Protein AF-A0A0R3QUU1-F1 (afdb_monomer_lite)

Foldseek 3Di:
DDCPQPLVVCVVVVCCLQVPDDDDDDDDDDDDDDDDDDPVQHADPVVVVLLSLLSVLLSVLLVLCPPVVVVDDPDPVDSNVVSVVVNVVLSVVCSVGVCCVVVDVVNSVVSVVSNVVSVVSVVVSVVVVVVD

pLDDT: mean 75.68, std 21.85, range [29.75, 97.88]

Organism: NCBI:txid42155

Sequence (132 aa):
MAVSGFASSILNKIHEIVSGGAVSILHSYNGRSDTVAGPSNMMQIQDRRLVEKTFKLMDTVVKHCQQPRLNLKNSPPFILDILPDTYHQLSTIISKNPNVLKDNTYLVLFLENVQSKCKQVLILMFSLLYFL

Structure (mmCIF, N/CA/C/O backbone):
data_AF-A0A0R3QUU1-F1
#
_entry.id   AF-A0A0R3QUU1-F1
#
loop_
_atom_site.group_PDB
_atom_site.id
_atom_site.type_symbol
_atom_site.label_atom_id
_atom_site.label_alt_id
_atom_site.label_comp_id
_atom_site.label_asym_id
_atom_site.label_entity_id
_atom_site.label_seq_id
_atom_site.pdbx_PDB_ins_code
_atom_site.Cartn_x
_atom_site.Cartn_y
_atom_site.Cartn_z
_atom_site.occupancy
_atom_site.B_iso_or_equiv
_atom_site.auth_seq_id
_atom_site.auth_comp_id
_atom_site.auth_asym_id
_atom_site.auth_atom_id
_atom_site.pdbx_PDB_model_num
ATOM 1 N N . MET A 1 1 ? -9.861 -7.793 20.943 1.00 31.00 1 MET A N 1
ATOM 2 C CA . MET A 1 1 ? -9.2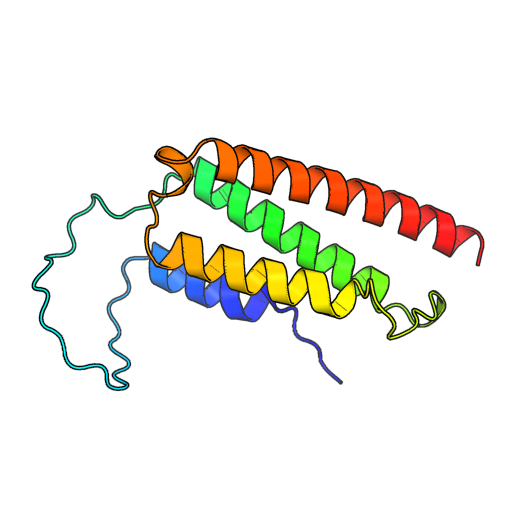41 -8.575 19.851 1.00 31.00 1 MET A CA 1
ATOM 3 C C . MET A 1 1 ? -8.079 -7.768 19.306 1.00 31.00 1 MET A C 1
ATOM 5 O O . MET A 1 1 ? -8.295 -6.664 18.825 1.00 31.00 1 MET A O 1
ATOM 9 N N . ALA A 1 2 ? -6.854 -8.251 19.504 1.00 33.03 2 ALA A N 1
ATOM 10 C CA . ALA A 1 2 ? -5.640 -7.557 19.094 1.00 33.03 2 ALA A CA 1
ATOM 11 C C . ALA A 1 2 ? -5.506 -7.611 17.567 1.00 33.03 2 ALA A C 1
ATOM 13 O O . ALA A 1 2 ? -5.064 -8.614 17.019 1.00 33.03 2 ALA A O 1
ATOM 14 N N . VAL A 1 3 ? -5.904 -6.545 16.874 1.00 43.31 3 VAL A N 1
ATOM 15 C CA . VAL A 1 3 ? -5.568 -6.369 15.458 1.00 43.31 3 VAL A CA 1
ATOM 16 C C . VAL A 1 3 ? -4.204 -5.695 15.386 1.00 43.31 3 VAL A C 1
ATOM 18 O O . VAL A 1 3 ? -4.067 -4.478 15.287 1.00 43.31 3 VAL A O 1
ATOM 21 N N . SER A 1 4 ? -3.156 -6.507 15.525 1.00 45.50 4 SER A N 1
ATOM 22 C CA . SER A 1 4 ? -1.810 -6.116 15.113 1.00 45.50 4 SER A CA 1
ATOM 23 C C . SER A 1 4 ? -1.900 -5.689 13.649 1.00 45.50 4 SER A C 1
ATOM 25 O O . SER A 1 4 ? -2.235 -6.519 12.805 1.00 45.50 4 SER A O 1
ATOM 27 N N . GLY A 1 5 ? -1.691 -4.398 13.375 1.00 55.38 5 GLY A N 1
ATOM 28 C CA . GLY A 1 5 ? -1.873 -3.810 12.048 1.00 55.38 5 GLY A CA 1
ATOM 29 C C . GLY A 1 5 ? -1.278 -4.690 10.953 1.00 55.38 5 GLY A C 1
ATOM 30 O O . GLY A 1 5 ? -0.171 -5.215 11.103 1.00 55.38 5 GLY A O 1
ATOM 31 N N . PHE A 1 6 ? -2.010 -4.872 9.854 1.00 58.97 6 PHE A N 1
ATOM 32 C CA . PHE A 1 6 ? -1.544 -5.668 8.712 1.00 58.97 6 PHE A CA 1
ATOM 33 C C . PHE A 1 6 ? -0.199 -5.144 8.178 1.00 58.97 6 PHE A C 1
ATOM 35 O O . PHE A 1 6 ? 0.613 -5.922 7.675 1.00 58.97 6 PHE A O 1
ATOM 42 N N . ALA A 1 7 ? 0.089 -3.853 8.392 1.00 52.22 7 ALA A N 1
ATOM 43 C CA . ALA A 1 7 ? 1.390 -3.249 8.136 1.00 52.22 7 ALA A CA 1
ATOM 44 C C . ALA A 1 7 ? 2.538 -3.938 8.895 1.00 52.22 7 ALA A C 1
ATOM 46 O O . ALA A 1 7 ? 3.588 -4.167 8.304 1.00 52.22 7 ALA A O 1
ATOM 47 N N . SER A 1 8 ? 2.367 -4.317 10.166 1.00 51.66 8 SER A N 1
ATOM 48 C CA . SER A 1 8 ? 3.446 -4.915 10.970 1.00 51.66 8 SER A CA 1
ATOM 49 C C . SER A 1 8 ? 3.796 -6.335 10.525 1.00 51.66 8 SER A C 1
ATOM 51 O O . SER A 1 8 ? 4.969 -6.695 10.486 1.00 51.66 8 SER A O 1
ATOM 53 N N . SER A 1 9 ? 2.799 -7.137 10.143 1.00 53.19 9 SER A N 1
ATOM 54 C CA . SER A 1 9 ? 3.036 -8.530 9.732 1.00 53.19 9 SER A CA 1
ATOM 55 C C . SER A 1 9 ? 3.690 -8.650 8.355 1.00 53.19 9 SER A C 1
ATOM 57 O O . SER A 1 9 ? 4.349 -9.649 8.078 1.00 53.19 9 SER A O 1
ATOM 59 N N . ILE A 1 10 ? 3.534 -7.648 7.484 1.00 53.25 10 ILE A N 1
ATOM 60 C CA . ILE A 1 10 ? 4.018 -7.726 6.099 1.00 53.25 10 ILE A CA 1
ATOM 61 C C . ILE A 1 10 ? 5.142 -6.726 5.799 1.00 53.25 10 ILE A C 1
ATOM 63 O O . ILE A 1 10 ? 5.945 -7.010 4.921 1.00 53.25 10 ILE A O 1
ATOM 67 N N . LEU A 1 11 ? 5.341 -5.651 6.576 1.00 55.19 11 LEU A N 1
ATOM 68 C CA . LEU A 1 11 ? 6.614 -4.910 6.536 1.00 55.19 11 LEU A CA 1
ATOM 69 C C . LEU A 1 11 ? 7.797 -5.822 6.877 1.00 55.19 11 LEU A C 1
ATOM 71 O O . LEU A 1 11 ? 8.845 -5.685 6.258 1.00 55.19 11 LEU A O 1
ATOM 75 N N . ASN A 1 12 ? 7.606 -6.797 7.770 1.00 55.75 12 ASN A N 1
ATOM 76 C CA . ASN A 1 12 ? 8.604 -7.834 8.029 1.00 55.75 12 ASN A CA 1
ATOM 77 C C . ASN A 1 12 ? 8.830 -8.734 6.800 1.00 55.75 12 ASN A C 1
ATOM 79 O O . ASN A 1 12 ? 9.976 -8.970 6.438 1.00 55.75 12 ASN A O 1
ATOM 83 N N . LYS A 1 13 ? 7.767 -9.147 6.087 1.00 56.81 13 LYS A N 1
ATOM 84 C CA . LYS A 1 13 ? 7.887 -9.919 4.830 1.00 56.81 13 LYS A CA 1
ATOM 85 C C . LYS A 1 13 ? 8.532 -9.124 3.693 1.00 56.81 13 LYS A C 1
ATOM 87 O O . LYS A 1 13 ? 9.329 -9.664 2.939 1.00 56.81 13 LYS A O 1
ATOM 92 N N . ILE A 1 14 ? 8.208 -7.839 3.560 1.00 54.19 14 ILE A N 1
ATOM 93 C CA . ILE A 1 14 ? 8.831 -6.946 2.577 1.00 54.19 14 ILE A CA 1
ATOM 94 C C . ILE A 1 14 ? 10.295 -6.720 2.955 1.00 54.19 14 ILE A C 1
ATOM 96 O O . ILE A 1 14 ? 11.142 -6.750 2.075 1.00 54.19 14 ILE A O 1
ATOM 100 N N . HIS A 1 15 ? 10.615 -6.558 4.241 1.00 52.59 15 HIS A N 1
ATOM 101 C CA . HIS A 1 15 ? 11.994 -6.488 4.722 1.00 52.59 15 HIS A CA 1
ATOM 102 C C . HIS A 1 15 ? 12.770 -7.776 4.408 1.00 52.59 15 HIS A C 1
ATOM 104 O O . HIS A 1 15 ? 13.895 -7.687 3.936 1.00 52.59 15 HIS A O 1
ATOM 110 N N . GLU A 1 16 ? 12.176 -8.960 4.578 1.00 52.78 16 GLU A N 1
ATOM 111 C CA . GLU A 1 16 ? 12.794 -10.240 4.191 1.00 52.78 16 GLU A CA 1
ATOM 112 C C . GLU A 1 16 ? 13.041 -10.349 2.680 1.00 52.78 16 GLU A C 1
ATOM 114 O O . GLU A 1 16 ? 14.150 -10.690 2.266 1.00 52.78 16 GLU A O 1
ATOM 119 N N . ILE A 1 17 ? 12.053 -9.986 1.854 1.00 52.00 17 ILE A N 1
ATOM 120 C CA . ILE A 1 17 ? 12.175 -9.981 0.385 1.00 52.00 17 ILE A CA 1
ATOM 121 C C . ILE A 1 17 ? 13.215 -8.940 -0.079 1.00 52.00 17 ILE A C 1
ATOM 123 O O . ILE A 1 17 ? 13.919 -9.156 -1.062 1.00 52.00 17 ILE A O 1
ATOM 127 N N . VAL A 1 18 ? 13.348 -7.823 0.642 1.00 48.28 18 VAL A N 1
ATOM 128 C CA . VAL A 1 18 ? 14.253 -6.709 0.316 1.00 48.28 18 VAL A CA 1
ATOM 129 C C . VAL A 1 18 ? 15.665 -6.885 0.889 1.00 48.28 18 VAL A C 1
ATOM 131 O O . VAL A 1 18 ? 16.592 -6.286 0.358 1.00 48.28 18 VAL A O 1
ATOM 134 N N . SER A 1 19 ? 15.883 -7.689 1.931 1.00 44.41 19 SER A N 1
ATOM 135 C CA . SER A 1 19 ? 17.207 -7.866 2.558 1.00 44.41 19 SER A CA 1
ATOM 136 C C . SER A 1 19 ? 18.051 -9.002 1.969 1.00 44.41 19 SER A C 1
ATOM 138 O O . SER A 1 19 ? 19.153 -9.237 2.457 1.00 44.41 19 SER A O 1
ATOM 140 N N . GLY A 1 20 ? 17.584 -9.698 0.926 1.00 41.91 20 GLY A N 1
ATOM 141 C CA . GLY A 1 20 ? 18.336 -10.812 0.332 1.00 41.91 20 GLY A CA 1
ATOM 142 C C . GLY A 1 20 ? 18.461 -12.025 1.264 1.00 41.91 20 GLY A C 1
ATOM 143 O O . GLY A 1 20 ? 19.440 -12.764 1.192 1.00 41.91 20 GLY A O 1
ATOM 144 N N . GLY A 1 21 ? 17.488 -12.225 2.158 1.00 35.00 21 GLY A N 1
ATOM 145 C CA . GLY A 1 21 ? 17.436 -13.388 3.038 1.00 35.00 21 GLY A CA 1
ATOM 146 C C . GLY A 1 21 ? 16.915 -14.614 2.293 1.00 35.00 21 GLY A C 1
ATOM 147 O O . GLY A 1 21 ? 15.725 -14.718 2.010 1.00 35.00 21 GLY A O 1
ATOM 148 N N . ALA A 1 22 ? 17.798 -15.558 1.984 1.00 46.88 22 ALA A N 1
ATOM 149 C CA . ALA A 1 22 ? 17.411 -16.889 1.541 1.00 46.88 22 ALA A CA 1
ATOM 150 C C . ALA A 1 22 ? 16.789 -17.668 2.712 1.00 46.88 22 ALA A C 1
ATOM 152 O O . ALA A 1 22 ? 17.519 -18.111 3.591 1.00 46.88 22 ALA A O 1
ATOM 153 N N . VAL A 1 23 ? 15.468 -17.884 2.713 1.00 35.88 23 VAL A N 1
ATOM 154 C CA . VAL A 1 23 ? 14.852 -19.032 3.401 1.00 35.88 23 VAL A CA 1
ATOM 155 C C . VAL A 1 23 ? 13.708 -19.571 2.548 1.00 35.88 23 VAL A C 1
ATOM 157 O O . VAL A 1 23 ? 12.653 -18.966 2.378 1.00 35.88 23 VAL A O 1
ATOM 160 N N . SER A 1 24 ? 13.950 -20.755 2.008 1.00 40.53 24 SER A N 1
ATOM 161 C CA . SER A 1 24 ? 12.977 -21.673 1.440 1.00 40.53 24 SER A CA 1
ATOM 162 C C . SER A 1 24 ? 11.861 -21.999 2.439 1.00 40.53 24 SER A C 1
ATOM 164 O O . SER A 1 24 ? 12.113 -22.668 3.438 1.00 40.53 24 SER A O 1
ATOM 166 N N . ILE A 1 25 ? 10.617 -21.631 2.122 1.00 38.12 25 ILE A N 1
ATOM 167 C CA . ILE A 1 25 ? 9.445 -22.404 2.549 1.00 38.12 25 ILE A CA 1
ATOM 168 C C . ILE A 1 25 ? 8.748 -22.910 1.291 1.00 38.12 25 ILE A C 1
ATOM 170 O O . ILE A 1 25 ? 8.024 -22.201 0.596 1.00 38.12 25 ILE A O 1
ATOM 174 N N . LEU A 1 26 ? 9.053 -24.171 0.997 1.00 38.94 26 LEU A N 1
ATOM 175 C CA . LEU A 1 26 ? 8.361 -25.024 0.049 1.00 38.94 26 LEU A CA 1
ATOM 176 C C . LEU A 1 26 ? 6.884 -25.143 0.447 1.00 38.94 26 LEU A C 1
ATOM 178 O O . LEU A 1 26 ? 6.572 -25.701 1.495 1.00 38.94 26 LEU A O 1
ATOM 182 N N . HIS A 1 27 ? 5.978 -24.727 -0.436 1.00 34.00 27 HIS A N 1
ATOM 183 C CA . HIS A 1 27 ? 4.741 -25.473 -0.645 1.00 34.00 27 HIS A CA 1
ATOM 184 C C . HIS A 1 27 ? 4.381 -25.454 -2.137 1.00 34.00 27 HIS A C 1
ATOM 186 O O . HIS A 1 27 ? 3.912 -24.454 -2.670 1.00 34.00 27 HIS A O 1
ATOM 192 N N . SER A 1 28 ? 4.711 -26.574 -2.788 1.00 37.28 28 SER A N 1
ATOM 193 C CA . SER A 1 28 ? 4.203 -27.114 -4.056 1.00 37.28 28 SER A CA 1
ATOM 194 C C . SER A 1 28 ? 3.633 -26.138 -5.093 1.00 37.28 28 SER A C 1
ATOM 196 O O . SER A 1 28 ? 2.446 -25.839 -5.078 1.00 37.28 28 SER A O 1
ATOM 198 N N . TYR A 1 29 ? 4.440 -25.799 -6.102 1.00 29.75 29 TYR A N 1
ATOM 199 C CA . TYR A 1 29 ? 3.997 -25.838 -7.498 1.00 29.75 29 TYR A CA 1
ATOM 200 C C . TYR A 1 29 ? 5.197 -26.205 -8.381 1.00 29.75 29 TYR A C 1
ATOM 202 O O . TYR A 1 29 ? 6.243 -25.562 -8.361 1.00 29.75 29 TYR A O 1
ATOM 210 N N . ASN A 1 30 ? 5.046 -27.318 -9.090 1.00 39.16 30 ASN A N 1
ATOM 211 C CA . ASN A 1 30 ? 6.019 -27.926 -9.983 1.00 39.16 30 ASN A CA 1
ATOM 212 C C . ASN A 1 30 ? 6.294 -27.007 -11.189 1.00 39.16 30 ASN A C 1
ATOM 214 O O . ASN A 1 30 ? 5.381 -26.744 -11.968 1.00 39.16 30 ASN A O 1
ATOM 218 N N . GLY A 1 31 ? 7.533 -26.536 -11.359 1.00 30.69 31 GLY A N 1
ATOM 219 C CA . GLY A 1 31 ? 7.929 -25.745 -12.528 1.00 30.69 31 GLY A CA 1
ATOM 220 C C . GLY A 1 31 ? 9.289 -25.069 -12.366 1.00 30.69 31 GLY A C 1
ATOM 221 O O . GLY A 1 31 ? 9.389 -24.010 -11.761 1.00 30.69 31 GLY A O 1
ATOM 222 N N . ARG A 1 32 ? 10.329 -25.705 -12.912 1.00 37.28 32 ARG A N 1
ATOM 223 C CA . ARG A 1 32 ? 11.701 -25.196 -13.090 1.00 37.28 32 ARG A CA 1
ATOM 224 C C . ARG A 1 32 ? 11.762 -23.713 -13.490 1.00 37.28 32 ARG A C 1
ATOM 226 O O . ARG A 1 32 ? 11.203 -23.340 -14.516 1.00 37.28 32 ARG A O 1
ATOM 233 N N . SER A 1 33 ? 12.566 -22.933 -12.769 1.00 33.97 33 SER A N 1
ATOM 234 C CA . SER A 1 33 ? 13.279 -21.781 -13.330 1.00 33.97 33 SER A CA 1
ATOM 235 C C . SER A 1 33 ? 14.558 -21.543 -12.530 1.00 33.97 33 SER A C 1
ATOM 237 O O . SER A 1 33 ? 14.519 -21.079 -11.393 1.00 33.97 33 SER A O 1
ATOM 239 N N . ASP A 1 34 ? 15.692 -21.881 -13.137 1.00 38.06 34 ASP A N 1
ATOM 240 C CA . ASP A 1 34 ? 17.017 -21.474 -12.689 1.00 38.06 34 ASP A CA 1
ATOM 241 C C . ASP A 1 34 ? 17.162 -19.960 -12.905 1.00 38.06 34 ASP A C 1
ATOM 243 O O . ASP A 1 34 ? 17.372 -19.504 -14.027 1.00 38.06 34 ASP A O 1
ATOM 247 N N . THR A 1 35 ? 17.046 -19.150 -11.851 1.00 41.97 35 THR A N 1
ATOM 248 C CA . THR A 1 35 ? 17.456 -17.738 -11.908 1.00 41.97 35 THR A CA 1
ATOM 249 C C . THR A 1 35 ? 18.329 -17.401 -10.713 1.00 41.97 35 THR A C 1
ATOM 251 O O . THR A 1 35 ? 17.856 -17.222 -9.592 1.00 41.97 35 THR A O 1
ATOM 254 N N . VAL A 1 36 ? 19.627 -17.329 -10.994 1.00 44.72 36 VAL A N 1
ATOM 255 C CA . VAL A 1 36 ? 20.692 -16.842 -10.120 1.00 44.72 36 VAL A CA 1
ATOM 256 C C . VAL A 1 36 ? 20.349 -15.421 -9.657 1.00 44.72 36 VAL A C 1
ATOM 258 O O . VAL A 1 36 ? 20.219 -14.508 -10.471 1.00 44.72 36 VAL A O 1
ATOM 261 N N . ALA A 1 37 ? 20.178 -15.234 -8.348 1.00 44.00 37 ALA A N 1
ATOM 262 C CA . ALA A 1 37 ? 19.907 -13.935 -7.742 1.00 44.00 37 ALA A CA 1
ATOM 263 C C . ALA A 1 37 ? 21.170 -13.056 -7.779 1.00 44.00 37 ALA A C 1
ATOM 265 O O . ALA A 1 37 ? 22.045 -13.160 -6.923 1.00 44.00 37 ALA A O 1
ATOM 266 N N . GLY A 1 38 ? 21.275 -12.208 -8.803 1.00 40.56 38 GLY A N 1
ATOM 267 C CA . GLY A 1 38 ? 22.239 -11.109 -8.857 1.00 40.56 38 GLY A CA 1
ATOM 268 C C . GLY A 1 38 ? 21.718 -9.828 -8.172 1.00 40.56 38 GLY A C 1
ATOM 269 O O . GLY A 1 38 ? 20.524 -9.729 -7.876 1.00 40.56 38 GLY A O 1
ATOM 270 N N . PRO A 1 39 ? 22.572 -8.801 -7.978 1.00 50.50 39 PRO A N 1
ATOM 271 C CA . PRO A 1 39 ? 22.228 -7.520 -7.328 1.00 50.50 39 PRO A CA 1
ATOM 272 C C . PRO A 1 39 ? 21.142 -6.688 -8.041 1.00 50.50 39 PRO A C 1
ATOM 274 O O . PRO A 1 39 ? 20.717 -5.650 -7.542 1.00 50.50 39 PRO A O 1
ATOM 277 N N . SER A 1 40 ? 20.691 -7.124 -9.217 1.00 52.09 40 SER A N 1
ATOM 278 C CA . SER A 1 40 ? 19.736 -6.448 -10.106 1.00 52.09 40 SER A CA 1
ATOM 279 C C . SER A 1 40 ? 18.274 -6.500 -9.631 1.00 52.09 40 SER A C 1
ATOM 281 O O . SER A 1 40 ? 17.420 -5.824 -10.202 1.00 52.09 40 SER A O 1
ATOM 283 N N . ASN A 1 41 ? 17.978 -7.291 -8.594 1.00 58.31 41 ASN A N 1
ATOM 284 C CA . ASN A 1 41 ? 16.626 -7.486 -8.055 1.00 58.31 41 ASN A CA 1
ATOM 285 C C . ASN A 1 41 ? 16.298 -6.565 -6.866 1.00 58.31 41 ASN A C 1
ATOM 287 O O . ASN A 1 41 ? 15.272 -6.743 -6.211 1.00 58.31 41 ASN A O 1
ATOM 291 N N . MET A 1 42 ? 17.158 -5.591 -6.557 1.00 67.94 42 MET A N 1
ATOM 292 C CA . MET A 1 42 ? 16.920 -4.667 -5.450 1.00 67.94 42 MET A CA 1
ATOM 293 C C . MET A 1 42 ? 16.062 -3.479 -5.896 1.00 67.94 42 MET A C 1
ATOM 295 O O . MET A 1 42 ? 16.486 -2.657 -6.704 1.00 67.94 42 MET A O 1
ATOM 299 N N . MET A 1 43 ? 14.865 -3.379 -5.316 1.00 80.31 43 MET A N 1
ATOM 300 C CA . MET A 1 43 ? 13.960 -2.237 -5.464 1.00 80.31 43 MET A CA 1
ATOM 301 C C . MET A 1 43 ? 14.670 -0.920 -5.113 1.00 80.31 43 MET A C 1
ATOM 303 O O . MET A 1 43 ? 15.379 -0.835 -4.104 1.00 80.31 43 MET A O 1
ATOM 307 N N . GLN A 1 44 ? 14.451 0.133 -5.908 1.00 86.25 44 GLN A N 1
ATOM 308 C CA . GLN A 1 44 ? 15.058 1.438 -5.654 1.00 86.25 44 GLN A CA 1
ATOM 309 C C . GLN A 1 44 ? 14.619 1.992 -4.287 1.00 86.25 44 GLN A C 1
ATOM 311 O O . GLN A 1 44 ? 13.463 1.869 -3.879 1.00 86.25 44 GLN A O 1
ATOM 316 N N . ILE A 1 45 ? 15.536 2.660 -3.575 1.00 87.69 45 ILE A N 1
ATOM 317 C CA . ILE A 1 45 ? 15.270 3.182 -2.223 1.00 87.69 45 ILE A CA 1
ATOM 318 C C . ILE A 1 45 ? 14.067 4.145 -2.183 1.00 87.69 45 ILE A C 1
ATOM 320 O O . ILE A 1 45 ? 13.364 4.222 -1.176 1.00 87.69 45 ILE A O 1
ATOM 324 N N . GLN A 1 46 ? 13.840 4.896 -3.266 1.00 89.62 46 GLN A N 1
ATOM 325 C CA . GLN A 1 46 ? 12.741 5.856 -3.382 1.00 89.62 46 GLN A CA 1
ATOM 326 C C . GLN A 1 46 ? 11.401 5.131 -3.513 1.00 89.62 46 GLN A C 1
ATOM 328 O O . GLN A 1 46 ? 10.487 5.401 -2.734 1.00 89.62 46 GLN A O 1
ATOM 333 N N . ASP A 1 47 ? 11.331 4.142 -4.402 1.00 90.62 47 ASP A N 1
ATOM 334 C CA . ASP A 1 47 ? 10.158 3.291 -4.596 1.00 90.62 47 ASP A CA 1
ATOM 335 C C . ASP A 1 47 ? 9.801 2.544 -3.311 1.00 90.62 47 ASP A C 1
ATOM 337 O O . ASP A 1 47 ? 8.639 2.492 -2.903 1.00 90.62 47 ASP A O 1
ATOM 341 N N . ARG A 1 48 ? 10.811 2.031 -2.601 1.00 88.56 48 ARG A N 1
ATOM 342 C CA . ARG A 1 48 ? 10.621 1.393 -1.295 1.00 88.56 48 ARG A CA 1
ATOM 343 C C . ARG A 1 48 ? 9.949 2.343 -0.307 1.00 88.56 48 ARG A C 1
ATOM 345 O O . ARG A 1 48 ? 8.954 1.985 0.323 1.00 88.56 48 ARG A O 1
ATOM 352 N N . ARG A 1 49 ? 10.461 3.571 -0.187 1.00 91.06 49 ARG A N 1
ATOM 353 C CA . ARG A 1 49 ? 9.881 4.598 0.694 1.00 91.06 49 ARG A CA 1
ATOM 354 C C . ARG A 1 49 ? 8.455 4.961 0.279 1.00 91.06 49 ARG A C 1
ATOM 356 O O . ARG A 1 49 ? 7.619 5.178 1.156 1.00 91.06 49 ARG A O 1
ATOM 363 N N . LEU A 1 50 ? 8.167 5.015 -1.022 1.00 93.19 50 LEU A N 1
ATOM 364 C CA . LEU A 1 50 ? 6.825 5.270 -1.549 1.00 93.19 50 LEU A CA 1
ATOM 365 C C . LEU A 1 50 ? 5.846 4.175 -1.107 1.00 93.19 50 LEU A C 1
ATOM 367 O O . LEU A 1 50 ? 4.786 4.483 -0.557 1.00 93.19 50 LEU A O 1
ATOM 371 N N . VAL A 1 51 ? 6.210 2.906 -1.286 1.00 92.81 51 VAL A N 1
ATOM 372 C CA . VAL A 1 51 ? 5.382 1.753 -0.903 1.00 92.81 51 VAL A CA 1
ATOM 373 C C . VAL A 1 51 ? 5.160 1.709 0.606 1.00 92.81 51 VAL A C 1
ATOM 375 O O . VAL A 1 51 ? 4.013 1.678 1.055 1.00 92.81 51 VAL A O 1
ATOM 378 N N . GLU A 1 52 ? 6.228 1.800 1.404 1.00 91.44 52 GLU A N 1
ATOM 379 C CA . GLU A 1 52 ? 6.137 1.790 2.870 1.00 91.44 52 GLU A CA 1
ATOM 380 C C . GLU A 1 52 ? 5.237 2.916 3.394 1.00 91.44 52 GLU A C 1
ATOM 382 O O . GLU A 1 52 ? 4.404 2.700 4.278 1.00 91.44 52 GLU A O 1
ATOM 387 N N . LYS A 1 53 ? 5.373 4.125 2.839 1.00 94.31 53 LYS A N 1
ATOM 388 C CA . LYS A 1 53 ? 4.544 5.277 3.208 1.00 94.31 53 LYS A CA 1
ATOM 389 C C . LYS A 1 53 ? 3.077 5.064 2.843 1.00 94.31 53 LYS A C 1
ATOM 391 O O . LYS A 1 53 ? 2.205 5.389 3.648 1.00 94.31 53 LYS A O 1
ATOM 396 N N . THR A 1 54 ? 2.807 4.509 1.662 1.00 95.50 54 THR A N 1
ATOM 397 C CA . THR A 1 54 ? 1.443 4.201 1.206 1.00 95.50 54 THR A CA 1
ATOM 398 C C . THR A 1 54 ? 0.772 3.212 2.151 1.00 95.50 54 THR A C 1
ATOM 400 O O . THR A 1 54 ? -0.312 3.476 2.665 1.00 95.50 54 THR A O 1
ATOM 403 N N . PHE A 1 55 ? 1.458 2.119 2.470 1.00 94.56 55 PHE A N 1
ATOM 404 C CA . PHE A 1 55 ? 0.939 1.067 3.338 1.00 94.56 55 PHE A CA 1
ATOM 405 C C . PHE A 1 55 ? 0.720 1.527 4.782 1.00 94.56 55 PHE A C 1
ATOM 407 O O . PHE A 1 55 ? -0.308 1.203 5.377 1.00 94.56 55 PHE A O 1
ATOM 414 N N . LYS A 1 56 ? 1.619 2.353 5.331 1.00 93.38 56 LYS A N 1
ATOM 415 C CA . LYS A 1 56 ? 1.424 2.975 6.653 1.00 93.38 56 LYS A CA 1
ATOM 416 C C . LYS A 1 56 ? 0.191 3.880 6.694 1.00 93.38 56 LYS A C 1
ATOM 418 O O . LYS A 1 56 ? -0.531 3.881 7.691 1.00 93.38 56 LYS A O 1
ATOM 423 N N . LEU A 1 57 ? -0.072 4.641 5.629 1.00 94.38 57 LEU A N 1
ATOM 424 C CA . LEU A 1 57 ? -1.270 5.480 5.545 1.00 94.38 57 LEU A CA 1
ATOM 425 C C . LEU A 1 57 ? -2.550 4.639 5.489 1.00 94.38 57 LEU A C 1
ATOM 427 O O . LEU A 1 57 ? -3.489 4.950 6.216 1.00 94.38 57 LEU A O 1
ATOM 431 N N . MET A 1 58 ? -2.570 3.559 4.705 1.00 94.88 58 MET A N 1
ATOM 432 C CA . MET A 1 58 ? -3.715 2.639 4.651 1.00 94.88 58 MET A CA 1
ATOM 433 C C . MET A 1 58 ? -4.013 2.024 6.027 1.00 94.88 58 MET A C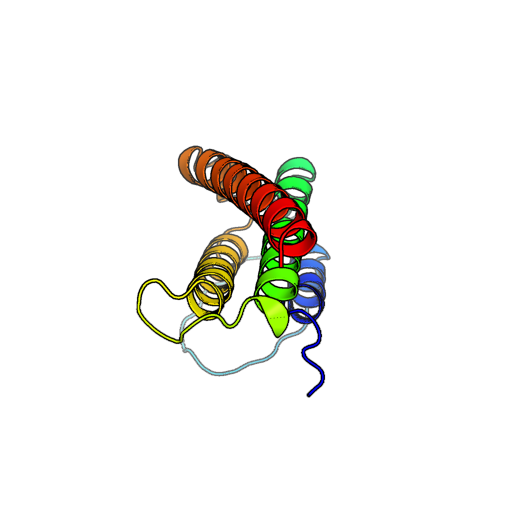 1
ATOM 435 O O . MET A 1 58 ? -5.161 2.034 6.463 1.00 94.88 58 MET A O 1
ATOM 439 N N . ASP A 1 59 ? -2.988 1.552 6.746 1.00 92.38 59 ASP A N 1
ATOM 440 C CA . ASP A 1 59 ? -3.130 0.999 8.106 1.00 92.38 59 ASP A CA 1
ATOM 441 C C . ASP A 1 59 ? -3.663 2.039 9.096 1.00 92.38 59 ASP A C 1
ATOM 443 O O . ASP A 1 59 ? -4.548 1.756 9.904 1.00 92.38 59 ASP A O 1
ATOM 447 N N . THR A 1 60 ? -3.187 3.278 8.979 1.00 92.62 60 THR A N 1
ATOM 448 C CA . THR A 1 60 ? -3.677 4.388 9.801 1.00 92.62 60 THR A CA 1
ATOM 449 C C . THR A 1 60 ? -5.153 4.674 9.524 1.00 92.62 60 THR A C 1
ATOM 451 O O . THR A 1 60 ? -5.913 4.862 10.473 1.00 92.62 60 THR A O 1
ATOM 454 N N . VAL A 1 61 ? -5.580 4.676 8.257 1.00 93.62 61 VAL A N 1
ATOM 455 C CA . VAL A 1 61 ? -6.992 4.867 7.889 1.00 93.62 61 VAL A CA 1
ATOM 456 C C . VAL A 1 61 ? -7.859 3.751 8.458 1.00 93.62 61 VAL A C 1
ATOM 458 O O . VAL A 1 61 ? -8.848 4.052 9.116 1.00 93.62 61 VAL A O 1
ATOM 461 N N . VAL A 1 62 ? -7.472 2.483 8.284 1.00 92.31 62 VAL A N 1
ATOM 462 C CA . VAL A 1 62 ? -8.222 1.334 8.824 1.00 92.31 62 VAL A CA 1
ATOM 463 C C . VAL A 1 62 ? -8.411 1.465 10.336 1.00 92.31 62 VAL A C 1
ATOM 465 O O . VAL A 1 62 ? -9.532 1.331 10.820 1.00 92.31 62 VAL A O 1
ATOM 468 N N . LYS A 1 63 ? -7.354 1.814 11.081 1.00 90.44 63 LYS A N 1
ATOM 469 C CA . LYS A 1 63 ? -7.434 2.027 12.536 1.00 90.44 63 LYS A CA 1
ATOM 470 C C . LYS A 1 63 ? -8.413 3.134 12.927 1.00 90.44 63 LYS A C 1
ATOM 472 O O . LYS A 1 63 ? -9.143 2.973 13.900 1.00 90.44 63 LYS A O 1
ATOM 477 N N . HIS A 1 64 ? -8.445 4.241 12.184 1.00 89.25 64 HIS A N 1
ATOM 478 C CA . HIS A 1 64 ? -9.409 5.316 12.442 1.00 89.25 64 HIS A CA 1
ATOM 479 C C . HIS A 1 64 ? -10.829 4.872 12.094 1.00 89.25 64 HIS A C 1
ATOM 481 O O . HIS A 1 64 ? -11.733 5.055 12.898 1.00 89.25 64 HIS A O 1
ATOM 487 N N . CYS A 1 65 ? -11.025 4.202 10.960 1.00 89.44 65 CYS A N 1
ATOM 488 C CA . CYS A 1 65 ? -12.327 3.682 10.548 1.00 89.44 65 CYS A CA 1
ATOM 489 C C . CYS A 1 65 ? -12.883 2.605 11.500 1.00 89.44 65 CYS A C 1
ATOM 491 O O . CYS A 1 65 ? -14.093 2.422 11.571 1.00 89.44 65 CYS A O 1
ATOM 493 N N . GLN A 1 66 ? -12.031 1.922 12.268 1.00 89.69 66 GLN A N 1
ATOM 494 C CA . GLN A 1 66 ? -12.438 0.967 13.306 1.00 89.69 66 GLN A CA 1
ATOM 495 C C . GLN A 1 66 ? -12.924 1.627 14.605 1.00 89.69 66 GLN A C 1
ATOM 497 O O . GLN A 1 66 ? -13.374 0.920 15.509 1.00 89.69 66 GLN A O 1
ATOM 502 N N . GLN A 1 67 ? -12.832 2.955 14.745 1.00 86.94 67 GLN A N 1
ATOM 503 C CA . GLN A 1 67 ? -13.302 3.633 15.950 1.00 86.94 67 GLN A CA 1
ATOM 504 C C . GLN A 1 67 ? -14.813 3.399 16.135 1.00 86.94 67 GLN A C 1
ATOM 506 O O . GLN A 1 67 ? -15.594 3.773 15.258 1.00 86.94 67 GLN A O 1
ATO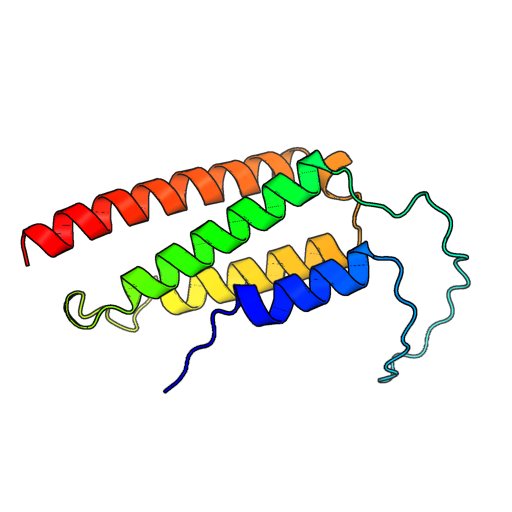M 511 N N . PRO A 1 68 ? -15.260 2.861 17.291 1.00 82.25 68 PRO A N 1
ATOM 512 C CA . PRO A 1 68 ? -16.667 2.506 17.508 1.00 82.25 68 PRO A CA 1
ATOM 513 C C . PRO A 1 68 ? -17.638 3.674 17.312 1.00 82.25 68 PRO A C 1
ATOM 515 O O . PRO A 1 68 ? -18.774 3.478 16.894 1.00 82.25 68 PRO A O 1
ATOM 518 N N . ARG A 1 69 ? -17.171 4.905 17.564 1.00 83.19 69 ARG A N 1
ATOM 519 C CA . ARG A 1 69 ? -17.950 6.142 17.406 1.00 83.19 69 ARG A CA 1
ATOM 520 C C . ARG A 1 69 ? -18.402 6.395 15.963 1.00 83.19 69 ARG A C 1
ATOM 522 O O . ARG A 1 69 ? -19.407 7.064 15.769 1.00 83.19 69 ARG A O 1
ATOM 529 N N . LEU A 1 70 ? -17.693 5.858 14.965 1.00 82.56 70 LEU A N 1
ATOM 530 C CA . LEU A 1 70 ? -18.050 6.011 13.549 1.00 82.56 70 LEU A CA 1
ATOM 531 C C . LEU A 1 70 ? -19.193 5.090 13.114 1.00 82.56 70 LEU A C 1
ATOM 533 O O . LEU A 1 70 ? -19.853 5.390 12.123 1.00 82.56 70 LEU A O 1
ATOM 537 N N . ASN A 1 71 ? -19.424 3.986 13.838 1.00 81.31 71 ASN A N 1
ATOM 538 C CA . ASN A 1 71 ? -20.528 3.052 13.606 1.00 81.31 71 ASN A CA 1
ATOM 539 C C . ASN A 1 71 ? -20.689 2.634 12.123 1.00 81.31 71 ASN A C 1
ATOM 541 O O . ASN A 1 71 ? -21.794 2.603 11.573 1.00 81.31 71 ASN A O 1
ATOM 545 N N . LEU A 1 72 ? -19.562 2.345 11.456 1.00 83.38 72 LEU A N 1
ATOM 546 C CA . LEU A 1 72 ? -19.547 1.983 10.038 1.00 83.38 72 LEU A CA 1
ATOM 547 C C . LEU A 1 72 ? -20.361 0.707 9.793 1.00 83.38 72 LEU A C 1
ATOM 549 O O . LEU A 1 72 ? -20.171 -0.309 10.460 1.00 83.38 72 LEU A O 1
ATOM 553 N N . LYS A 1 73 ? -21.259 0.758 8.806 1.00 86.50 73 LYS A N 1
ATOM 554 C CA . LYS A 1 73 ? -22.074 -0.391 8.402 1.00 86.50 73 LYS A CA 1
ATOM 555 C C . LYS A 1 73 ? -21.287 -1.301 7.460 1.00 86.50 73 LYS A C 1
ATOM 557 O O . LYS A 1 73 ? -20.639 -0.815 6.536 1.00 86.50 73 LYS A O 1
ATOM 562 N N . ASN A 1 74 ? -21.429 -2.612 7.647 1.00 86.00 74 ASN A N 1
ATOM 563 C CA . ASN A 1 74 ? -20.893 -3.644 6.752 1.00 86.00 74 ASN A CA 1
ATOM 564 C C . ASN A 1 74 ? -21.734 -3.732 5.464 1.00 86.00 74 ASN A C 1
ATOM 566 O O . ASN A 1 74 ? -22.444 -4.710 5.236 1.00 86.00 74 ASN A O 1
ATOM 570 N N . SER A 1 75 ? -21.726 -2.679 4.650 1.00 83.94 75 SER A N 1
ATOM 571 C CA . SER A 1 75 ? -22.439 -2.626 3.371 1.00 83.94 75 SER A CA 1
ATOM 572 C C . SER A 1 75 ? -21.538 -2.043 2.288 1.00 83.94 75 SER A C 1
ATOM 574 O O . SER A 1 75 ? -20.825 -1.078 2.576 1.00 83.94 75 SER A O 1
ATOM 576 N N . PRO A 1 76 ? -21.581 -2.555 1.047 1.00 85.62 76 PRO A N 1
ATOM 577 C CA . PRO A 1 76 ? -20.823 -1.966 -0.046 1.00 85.62 76 PRO A CA 1
ATOM 578 C C . PRO A 1 76 ? -21.175 -0.482 -0.259 1.00 85.62 76 PRO A C 1
ATOM 580 O O . PRO A 1 76 ? -22.363 -0.145 -0.268 1.00 85.62 76 PRO A O 1
ATOM 583 N N . PRO A 1 77 ? -20.176 0.396 -0.476 1.00 85.94 77 PRO A N 1
ATOM 584 C CA . PRO A 1 77 ? -18.728 0.153 -0.381 1.00 85.94 77 PRO A CA 1
ATOM 585 C C . PRO A 1 77 ? -18.218 0.130 1.078 1.00 85.94 77 PRO A C 1
ATOM 587 O O . PRO A 1 77 ? -18.440 1.084 1.822 1.00 85.94 77 PRO A O 1
ATOM 590 N N . PHE A 1 78 ? -17.472 -0.916 1.477 1.00 88.06 78 PHE A N 1
ATOM 591 C CA . PHE A 1 78 ? -16.986 -1.081 2.856 1.00 88.06 78 PHE A CA 1
ATOM 592 C C . PHE A 1 78 ? -15.461 -0.943 2.975 1.00 88.06 78 PHE A C 1
ATOM 594 O O . PHE A 1 78 ? -14.688 -1.816 2.585 1.00 88.06 78 PHE A O 1
ATOM 601 N N . ILE A 1 79 ? -15.016 0.188 3.529 1.00 87.81 79 ILE A N 1
ATOM 602 C CA . ILE A 1 79 ? -13.599 0.586 3.545 1.00 87.81 79 ILE A CA 1
ATOM 603 C C . ILE A 1 79 ? -12.688 -0.367 4.330 1.00 87.81 79 ILE A C 1
ATOM 605 O O . ILE A 1 79 ? -11.515 -0.509 3.979 1.00 87.81 79 ILE A O 1
ATOM 609 N N . LEU A 1 80 ? -13.220 -1.018 5.371 1.00 89.12 80 LEU A N 1
ATOM 610 C CA . LEU A 1 80 ? -12.457 -1.945 6.205 1.00 89.12 80 LEU A CA 1
ATOM 611 C C . LEU A 1 80 ? -12.140 -3.264 5.492 1.00 89.12 80 LEU A C 1
ATOM 613 O O . LEU A 1 80 ? -11.182 -3.908 5.899 1.00 89.12 80 LEU A O 1
ATOM 617 N N . ASP A 1 81 ? -12.851 -3.600 4.412 1.00 90.00 81 ASP A N 1
ATOM 618 C CA . ASP A 1 81 ? -12.512 -4.728 3.532 1.00 90.00 81 ASP A CA 1
ATOM 619 C C . ASP A 1 81 ? -11.660 -4.254 2.344 1.00 90.00 81 ASP A C 1
ATOM 621 O O . ASP A 1 81 ? -10.621 -4.831 2.026 1.00 90.00 81 ASP A O 1
ATOM 625 N N . ILE A 1 82 ? -12.038 -3.122 1.737 1.00 92.50 82 ILE A N 1
ATOM 626 C CA . ILE A 1 82 ? -11.386 -2.597 0.528 1.00 92.50 82 ILE A CA 1
ATOM 627 C C . ILE A 1 82 ? -9.899 -2.304 0.755 1.00 92.50 82 ILE A C 1
ATOM 629 O O . ILE A 1 82 ? -9.077 -2.608 -0.113 1.00 92.50 82 ILE A O 1
ATOM 633 N N . LEU A 1 83 ? -9.526 -1.677 1.878 1.00 93.19 83 LEU A N 1
ATOM 634 C CA . LEU A 1 83 ? -8.126 -1.310 2.116 1.00 93.19 83 LEU A CA 1
ATOM 635 C C . LEU A 1 83 ? -7.228 -2.541 2.324 1.00 93.19 83 LEU A C 1
ATOM 637 O O . LEU A 1 83 ? -6.192 -2.599 1.656 1.00 93.19 83 LEU A O 1
ATOM 641 N N . PRO A 1 84 ? -7.588 -3.530 3.166 1.00 91.56 84 PRO A N 1
ATOM 642 C CA . PRO A 1 84 ? -6.859 -4.797 3.235 1.00 91.56 84 PRO A CA 1
ATOM 643 C C . PRO A 1 84 ? -6.762 -5.537 1.895 1.00 91.56 84 PRO A C 1
ATOM 645 O O . PRO A 1 84 ? -5.675 -6.001 1.542 1.00 91.56 84 PRO A O 1
ATOM 648 N N . ASP A 1 85 ? -7.840 -5.590 1.111 1.00 92.00 85 ASP A N 1
ATOM 649 C CA . ASP A 1 85 ? -7.836 -6.269 -0.191 1.00 92.00 85 ASP A CA 1
ATOM 650 C C . ASP A 1 85 ? -6.919 -5.564 -1.197 1.00 92.00 85 ASP A C 1
ATOM 652 O O . ASP A 1 85 ? -6.070 -6.189 -1.839 1.00 92.00 85 ASP A O 1
ATOM 656 N N . THR A 1 86 ? -7.022 -4.235 -1.283 1.00 94.19 86 THR A N 1
ATOM 657 C CA . THR A 1 86 ? -6.151 -3.410 -2.136 1.00 94.19 86 THR A CA 1
ATOM 658 C C . THR A 1 86 ? -4.689 -3.566 -1.726 1.00 94.19 86 THR A C 1
ATOM 660 O O . THR A 1 86 ? -3.804 -3.696 -2.571 1.00 94.19 86 THR A O 1
ATOM 663 N N . TYR A 1 87 ? -4.423 -3.589 -0.419 1.00 91.88 87 TYR A N 1
ATOM 664 C CA . TYR A 1 87 ? -3.091 -3.814 0.128 1.00 91.88 87 TYR A CA 1
ATOM 665 C C . TYR A 1 87 ? -2.524 -5.167 -0.318 1.00 91.88 87 TYR A C 1
ATOM 667 O O . TYR A 1 87 ? -1.389 -5.235 -0.796 1.00 91.88 87 TYR A O 1
ATOM 675 N N . HIS A 1 88 ? -3.313 -6.238 -0.202 1.00 90.38 88 HIS A N 1
ATOM 676 C CA . HIS A 1 88 ? -2.895 -7.583 -0.586 1.00 90.38 88 HIS A CA 1
ATOM 677 C C . HIS A 1 88 ? -2.563 -7.676 -2.081 1.00 90.38 88 HIS A C 1
ATOM 679 O O . HIS A 1 88 ? -1.531 -8.244 -2.459 1.00 90.38 88 HIS A O 1
ATOM 685 N N . GLN A 1 89 ? -3.388 -7.062 -2.932 1.00 93.44 89 GLN A N 1
ATOM 686 C CA . GLN A 1 89 ? -3.146 -6.996 -4.373 1.00 93.44 89 GLN A CA 1
ATOM 687 C C . GLN A 1 89 ? -1.852 -6.239 -4.693 1.00 93.44 89 GLN A C 1
ATOM 689 O O . GLN A 1 89 ? -1.001 -6.759 -5.417 1.00 93.44 89 GLN A O 1
ATOM 694 N N . LEU A 1 90 ? -1.652 -5.056 -4.103 1.00 92.56 90 LEU A N 1
ATOM 695 C CA . LEU A 1 90 ? -0.436 -4.260 -4.293 1.00 92.56 90 LEU A CA 1
ATOM 696 C C . LEU A 1 90 ? 0.818 -5.000 -3.826 1.00 92.56 90 LEU A C 1
ATOM 698 O O . LEU A 1 90 ? 1.808 -5.049 -4.556 1.00 92.56 90 LEU A O 1
ATOM 702 N N . SER A 1 91 ? 0.773 -5.611 -2.639 1.00 88.94 91 SER A N 1
ATOM 703 C CA . SER A 1 91 ? 1.889 -6.403 -2.118 1.00 88.94 91 SER A CA 1
ATOM 704 C C . SER A 1 91 ? 2.228 -7.551 -3.064 1.00 88.94 91 SER A C 1
ATOM 706 O O . SER A 1 91 ? 3.397 -7.766 -3.359 1.00 88.94 91 SER A O 1
ATOM 708 N N . THR A 1 92 ? 1.222 -8.257 -3.584 1.00 89.31 92 THR A N 1
ATOM 709 C CA . THR A 1 92 ? 1.429 -9.368 -4.523 1.00 89.31 92 THR A CA 1
ATOM 710 C C . THR A 1 92 ? 2.083 -8.901 -5.822 1.00 89.31 92 THR A C 1
ATOM 712 O O . THR A 1 92 ? 2.992 -9.564 -6.321 1.00 89.31 92 THR A O 1
ATOM 715 N N . ILE A 1 93 ? 1.653 -7.761 -6.370 1.00 90.44 93 ILE A N 1
ATOM 716 C CA . ILE A 1 93 ? 2.232 -7.183 -7.591 1.00 90.44 93 ILE A CA 1
ATOM 717 C C . ILE A 1 93 ? 3.709 -6.827 -7.367 1.00 90.44 93 ILE A C 1
ATOM 719 O O . ILE A 1 93 ? 4.561 -7.235 -8.154 1.00 90.44 93 ILE A O 1
ATOM 723 N N . ILE A 1 94 ? 4.020 -6.127 -6.272 1.00 89.56 94 ILE A N 1
ATOM 724 C CA . ILE A 1 94 ? 5.381 -5.660 -5.961 1.00 89.56 94 ILE A CA 1
ATOM 725 C C . ILE A 1 94 ? 6.313 -6.833 -5.629 1.00 89.56 94 ILE A C 1
ATOM 727 O O . ILE A 1 94 ? 7.462 -6.846 -6.061 1.00 89.56 94 ILE A O 1
ATOM 731 N N . SER A 1 95 ? 5.832 -7.851 -4.909 1.00 86.31 95 SER A N 1
ATOM 732 C CA . SER A 1 95 ? 6.638 -9.031 -4.567 1.00 86.31 95 SER A CA 1
ATOM 733 C C . SER A 1 95 ? 6.993 -9.893 -5.781 1.00 86.31 95 SER A C 1
ATOM 735 O O . SER A 1 95 ? 8.039 -10.533 -5.773 1.00 86.31 95 SER A O 1
ATOM 737 N N . LYS A 1 96 ? 6.149 -9.925 -6.822 1.00 88.31 96 LYS A N 1
ATOM 738 C CA . LYS A 1 96 ? 6.431 -10.679 -8.056 1.00 88.31 96 LYS A CA 1
ATOM 739 C C . LYS A 1 96 ? 7.505 -10.023 -8.918 1.00 88.31 96 LYS A C 1
ATOM 741 O O . LYS A 1 96 ? 8.245 -10.728 -9.596 1.00 88.31 96 LYS A O 1
ATOM 746 N N . ASN A 1 97 ? 7.573 -8.695 -8.918 1.00 86.75 97 ASN A N 1
ATOM 747 C CA . ASN A 1 97 ? 8.600 -7.950 -9.631 1.00 86.75 97 ASN A CA 1
ATOM 748 C C . ASN A 1 97 ? 8.965 -6.686 -8.831 1.00 86.75 97 ASN A C 1
ATOM 750 O O . ASN A 1 97 ? 8.231 -5.700 -8.900 1.00 86.75 97 ASN A O 1
ATOM 754 N N . PRO A 1 98 ? 10.105 -6.662 -8.118 1.00 82.12 98 PRO A N 1
ATOM 755 C CA . PRO A 1 98 ? 10.505 -5.509 -7.308 1.00 82.12 98 PRO A CA 1
ATOM 756 C C . PRO A 1 98 ? 10.795 -4.251 -8.142 1.00 82.12 98 PRO A C 1
ATOM 758 O O . PRO A 1 98 ? 10.740 -3.143 -7.612 1.00 82.12 98 PRO A O 1
ATOM 761 N N . ASN A 1 99 ? 11.055 -4.404 -9.444 1.00 87.25 99 ASN A N 1
ATOM 762 C CA . ASN A 1 99 ? 11.296 -3.304 -10.377 1.00 87.25 99 ASN A CA 1
ATOM 763 C C . ASN A 1 99 ? 10.012 -2.815 -11.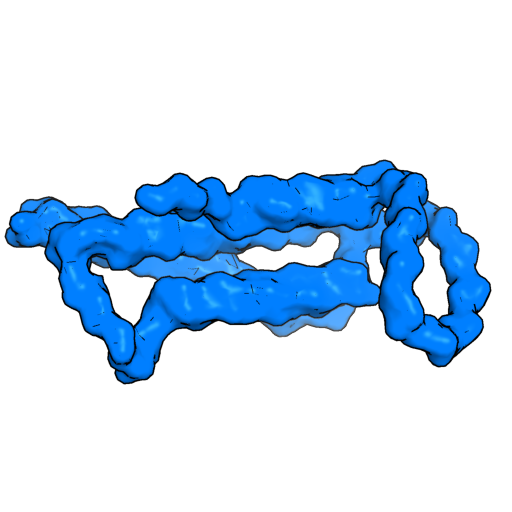075 1.00 87.25 99 ASN A C 1
ATOM 765 O O . ASN A 1 99 ? 10.069 -1.884 -11.874 1.00 87.25 99 ASN A O 1
ATOM 769 N N . VAL A 1 100 ? 8.838 -3.378 -10.751 1.00 90.94 100 VAL A N 1
ATOM 770 C CA . VAL A 1 100 ? 7.562 -3.038 -11.408 1.00 90.94 100 VAL A CA 1
ATOM 771 C C . VAL A 1 100 ? 7.225 -1.548 -11.340 1.00 90.94 100 VAL A C 1
ATOM 773 O O . VAL A 1 100 ? 6.599 -1.027 -12.253 1.00 90.94 100 VAL A O 1
ATOM 776 N N . LEU A 1 101 ? 7.652 -0.845 -10.288 1.00 89.38 101 LEU A N 1
ATOM 777 C CA . LEU A 1 101 ? 7.409 0.593 -10.136 1.00 89.38 101 LEU A CA 1
ATOM 778 C C . LEU A 1 101 ? 8.223 1.437 -11.117 1.00 89.38 101 LEU A C 1
ATOM 780 O O . LEU A 1 101 ? 7.733 2.458 -11.590 1.00 89.38 101 LEU A O 1
ATOM 784 N N . LYS A 1 102 ? 9.425 0.981 -11.479 1.00 89.50 102 LYS A N 1
ATOM 785 C CA . LYS A 1 102 ? 10.256 1.633 -12.490 1.00 89.50 102 LYS A CA 1
ATOM 786 C C . LYS A 1 102 ? 9.648 1.489 -13.885 1.00 89.50 102 LYS A C 1
ATOM 788 O O . LYS A 1 102 ? 9.637 2.447 -14.652 1.00 89.50 102 LYS A O 1
ATOM 793 N N . ASP A 1 103 ? 9.134 0.302 -14.192 1.00 90.31 103 ASP A N 1
ATOM 794 C CA . ASP A 1 103 ? 8.628 -0.031 -15.528 1.00 90.31 103 ASP A CA 1
ATOM 795 C C . ASP A 1 103 ? 7.157 0.376 -15.727 1.00 90.31 103 ASP A C 1
ATOM 797 O O . ASP A 1 103 ? 6.651 0.382 -16.849 1.00 90.31 103 ASP A O 1
ATOM 801 N N . ASN A 1 104 ? 6.449 0.720 -14.645 1.00 93.31 104 ASN A N 1
ATOM 802 C CA . ASN A 1 104 ? 5.024 1.026 -14.662 1.00 93.31 104 ASN A CA 1
ATOM 803 C C . ASN A 1 104 ? 4.714 2.359 -13.967 1.00 93.31 104 ASN A C 1
ATOM 805 O O . ASN A 1 104 ? 4.403 2.422 -12.775 1.00 93.31 104 ASN A O 1
ATOM 809 N N . THR A 1 105 ? 4.701 3.434 -14.756 1.00 94.25 105 THR A N 1
ATOM 810 C CA . THR A 1 105 ? 4.347 4.785 -14.293 1.00 94.25 105 THR A CA 1
ATOM 811 C C . THR A 1 105 ? 2.930 4.869 -13.722 1.00 94.25 105 THR A C 1
ATOM 813 O O . THR A 1 105 ? 2.692 5.626 -12.781 1.00 94.25 105 THR A O 1
ATOM 816 N N . TYR A 1 106 ? 1.982 4.080 -14.244 1.00 96.62 106 TYR A N 1
ATOM 817 C CA . TYR A 1 106 ? 0.618 4.055 -13.710 1.00 96.62 106 TYR A CA 1
ATOM 818 C C . TYR A 1 106 ? 0.598 3.559 -12.263 1.00 96.62 106 TYR A C 1
ATOM 820 O O . TYR A 1 106 ? -0.110 4.129 -11.438 1.00 96.62 106 TYR A O 1
ATOM 828 N N . LEU A 1 107 ? 1.396 2.542 -11.929 1.00 95.38 107 LEU A N 1
ATOM 829 C CA . LEU A 1 107 ? 1.459 2.015 -10.568 1.00 95.38 107 LEU A CA 1
ATOM 830 C C . LEU A 1 107 ? 2.021 3.051 -9.584 1.00 95.38 107 LEU A C 1
ATOM 832 O O . LEU A 1 107 ? 1.498 3.183 -8.479 1.00 95.38 107 LEU A O 1
ATOM 836 N N . VAL A 1 108 ? 3.029 3.826 -9.993 1.00 95.31 108 VAL A N 1
ATOM 837 C CA . VAL A 1 108 ? 3.558 4.943 -9.191 1.00 95.31 108 VAL A CA 1
ATOM 838 C C . VAL A 1 108 ? 2.465 5.984 -8.938 1.00 95.31 108 VAL A C 1
ATOM 840 O O . VAL A 1 108 ? 2.177 6.299 -7.782 1.00 95.31 108 VAL A O 1
ATOM 843 N N . LEU A 1 109 ? 1.786 6.440 -9.996 1.00 97.12 109 LEU A N 1
ATOM 844 C CA . LEU A 1 109 ? 0.685 7.404 -9.893 1.00 97.12 109 LEU A CA 1
ATOM 845 C C . LEU A 1 109 ? -0.467 6.870 -9.030 1.00 97.12 109 LEU A C 1
ATOM 847 O O . LEU A 1 109 ? -1.077 7.605 -8.252 1.00 97.12 109 LEU A O 1
ATOM 851 N N . PHE A 1 110 ? -0.760 5.576 -9.144 1.00 97.69 110 PHE A N 1
ATOM 852 C CA . PHE A 1 110 ? -1.767 4.911 -8.335 1.00 97.69 110 PHE A CA 1
ATOM 853 C C . PHE A 1 110 ? -1.398 4.945 -6.849 1.00 97.69 110 PHE A C 1
ATOM 855 O O . PHE A 1 110 ? -2.229 5.347 -6.036 1.00 97.69 110 PHE A O 1
ATOM 862 N N . LEU A 1 111 ? -0.160 4.596 -6.478 1.00 96.62 111 LEU A N 1
ATOM 863 C CA . LEU A 1 111 ? 0.305 4.671 -5.087 1.00 96.62 111 LEU A CA 1
ATOM 864 C C . LEU A 1 111 ? 0.240 6.104 -4.544 1.00 96.62 111 LEU A C 1
ATOM 866 O O . LEU A 1 111 ? -0.228 6.319 -3.423 1.00 96.62 111 LEU A O 1
ATOM 870 N N . GLU A 1 112 ? 0.648 7.098 -5.332 1.00 96.88 112 GLU A N 1
ATOM 871 C CA . GLU A 1 112 ? 0.538 8.511 -4.953 1.00 96.88 112 GLU A CA 1
ATOM 872 C C . GLU A 1 112 ? -0.920 8.944 -4.747 1.00 96.88 112 GLU A C 1
ATOM 874 O O . GLU A 1 112 ? -1.242 9.627 -3.767 1.00 96.88 112 GLU A O 1
ATOM 879 N N . ASN A 1 113 ? -1.829 8.494 -5.613 1.00 97.75 113 ASN A N 1
ATOM 880 C CA . ASN A 1 113 ? -3.256 8.746 -5.463 1.00 97.75 113 ASN A CA 1
ATOM 881 C C . ASN A 1 113 ? -3.813 8.075 -4.198 1.00 97.75 113 ASN A C 1
ATOM 883 O O . ASN A 1 113 ? -4.513 8.730 -3.425 1.00 97.75 113 ASN A O 1
ATOM 887 N N . VAL A 1 114 ? -3.450 6.818 -3.920 1.00 97.06 114 VAL A N 1
ATOM 888 C CA . VAL A 1 114 ? -3.826 6.123 -2.675 1.00 97.06 114 VAL A CA 1
ATOM 889 C C . VAL A 1 114 ? -3.357 6.917 -1.456 1.00 97.06 114 VAL A C 1
ATOM 891 O O . VAL A 1 114 ? -4.145 7.126 -0.532 1.00 97.06 114 VAL A O 1
ATOM 894 N N . GLN A 1 115 ? -2.126 7.443 -1.457 1.00 96.94 115 GLN A N 1
ATOM 895 C CA . GLN A 1 115 ? -1.651 8.314 -0.375 1.00 96.94 115 GLN A CA 1
ATOM 896 C C . GLN A 1 115 ? -2.503 9.576 -0.230 1.00 96.94 115 GLN A C 1
ATOM 898 O O . GLN A 1 115 ? -2.861 9.947 0.890 1.00 96.94 115 GLN A O 1
ATOM 903 N N . SER A 1 116 ? -2.820 10.247 -1.340 1.00 97.88 116 SER A N 1
ATOM 904 C CA . SER A 1 116 ? -3.646 11.459 -1.340 1.00 97.88 116 SER A CA 1
ATOM 905 C C . SER A 1 116 ? -5.040 11.185 -0.773 1.00 97.88 116 SER A C 1
ATOM 907 O O . SER A 1 116 ? -5.496 11.900 0.122 1.00 97.88 116 SER A O 1
ATOM 909 N N . LYS A 1 117 ? -5.687 10.098 -1.206 1.00 96.69 117 LYS A N 1
ATOM 910 C CA . LYS A 1 117 ? -7.009 9.694 -0.712 1.00 96.69 117 LYS A CA 1
ATOM 911 C C . LYS A 1 117 ? -6.981 9.278 0.753 1.00 96.69 117 LYS A C 1
ATOM 913 O O . LYS A 1 117 ? -7.834 9.734 1.508 1.00 96.69 117 LYS A O 1
ATOM 918 N N . CYS A 1 118 ? -5.979 8.518 1.194 1.00 96.25 118 CYS A N 1
ATOM 919 C CA . CYS A 1 118 ? -5.843 8.163 2.609 1.00 96.25 118 CYS A CA 1
ATOM 920 C C . CYS A 1 118 ? -5.706 9.410 3.494 1.00 96.25 118 CYS A C 1
ATOM 922 O O . CYS A 1 118 ? -6.364 9.503 4.526 1.00 96.25 118 CYS A O 1
ATOM 924 N N . LYS A 1 119 ? -4.914 10.407 3.080 1.00 96.38 119 LYS A N 1
ATOM 925 C CA . LYS A 1 119 ? -4.797 11.678 3.815 1.00 96.38 119 LYS A CA 1
ATOM 926 C C . LYS A 1 119 ? -6.123 12.432 3.887 1.00 96.38 119 LYS A C 1
ATOM 928 O O . LYS A 1 119 ? -6.466 12.924 4.956 1.00 96.38 119 LYS A O 1
ATOM 933 N N . GLN A 1 120 ? -6.867 12.504 2.781 1.00 95.69 120 GLN A N 1
ATOM 934 C CA . GLN A 1 120 ? -8.194 13.130 2.759 1.00 95.69 120 GLN A CA 1
ATOM 935 C C . GLN A 1 120 ? -9.144 12.433 3.738 1.00 95.69 120 GLN A C 1
ATOM 937 O O . GLN A 1 120 ? -9.797 13.108 4.527 1.00 95.69 120 GLN A O 1
ATOM 942 N N . VAL A 1 121 ? -9.161 11.096 3.751 1.00 93.31 121 VAL A N 1
ATOM 943 C CA . VAL A 1 121 ? -9.968 10.324 4.705 1.00 93.31 121 VAL A CA 1
ATOM 944 C C . VAL A 1 121 ? -9.564 10.630 6.143 1.00 93.31 121 VAL A C 1
ATOM 946 O O . VAL A 1 121 ? -10.441 10.885 6.957 1.00 93.31 121 VAL A O 1
ATOM 949 N N . LEU A 1 122 ? -8.269 10.670 6.469 1.00 92.31 122 LEU A N 1
ATOM 950 C CA . LEU A 1 122 ? -7.826 11.007 7.827 1.00 92.31 122 LEU A CA 1
ATOM 951 C C . LEU A 1 122 ? -8.303 12.399 8.256 1.00 92.31 122 LEU A C 1
ATOM 953 O O . LEU A 1 122 ? -8.838 12.535 9.350 1.00 92.31 122 LEU A O 1
ATOM 957 N N . ILE A 1 123 ? -8.173 13.409 7.390 1.00 92.31 123 ILE A N 1
ATOM 958 C CA . ILE A 1 123 ? -8.665 14.770 7.665 1.00 92.31 123 ILE A CA 1
ATOM 959 C C . ILE A 1 123 ? -10.172 14.746 7.947 1.00 92.31 123 ILE A C 1
ATOM 961 O O . ILE A 1 123 ? -10.614 15.278 8.964 1.00 92.31 123 ILE A O 1
ATOM 965 N N . LEU A 1 124 ? -10.948 14.081 7.087 1.00 90.06 124 LEU A N 1
ATOM 966 C CA . LEU A 1 124 ? -12.396 13.944 7.255 1.00 90.06 124 LEU A CA 1
ATOM 967 C C . LEU A 1 124 ? -12.752 13.230 8.565 1.00 90.06 124 LEU A C 1
ATOM 969 O O . LEU A 1 124 ? -13.660 13.663 9.269 1.00 90.06 124 LEU A O 1
ATOM 973 N N . MET A 1 125 ? -12.029 12.164 8.917 1.00 85.50 125 MET A N 1
ATOM 974 C CA . MET A 1 125 ? -12.260 11.404 10.147 1.00 85.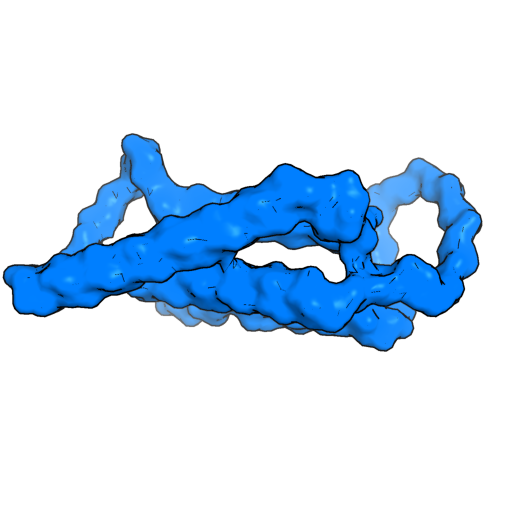50 125 MET A CA 1
ATOM 975 C C . MET A 1 125 ? -11.986 12.240 11.392 1.00 85.50 125 MET A C 1
ATOM 977 O O . MET A 1 125 ? -12.801 12.209 12.309 1.00 85.50 125 MET A O 1
ATOM 981 N N . PHE A 1 126 ? -10.905 13.026 11.418 1.00 85.75 126 PHE A N 1
ATOM 982 C CA . PHE A 1 126 ? -10.655 13.945 12.529 1.00 85.75 126 PHE A CA 1
ATOM 983 C C . PHE A 1 126 ? -11.795 14.955 12.670 1.00 85.75 126 PHE A C 1
ATOM 985 O O . PHE A 1 126 ? -12.343 15.087 13.760 1.00 85.75 126 PHE A O 1
ATOM 992 N N . SER A 1 127 ? -12.217 15.604 11.582 1.00 84.44 127 SER A N 1
ATOM 993 C CA . SER A 1 127 ? -13.325 16.567 11.622 1.00 84.44 127 SER A CA 1
ATOM 994 C C . SER A 1 127 ? -14.643 15.949 12.102 1.00 84.44 127 SER A C 1
ATOM 996 O O . SER A 1 127 ? -15.341 16.562 12.904 1.00 84.44 127 SER A O 1
ATOM 998 N N . LEU A 1 128 ? -14.972 14.732 11.660 1.00 79.00 128 LEU A N 1
ATOM 999 C CA . LEU A 1 128 ? -16.184 14.030 12.089 1.00 79.00 128 LEU A CA 1
ATOM 1000 C C . LEU A 1 128 ? -16.129 13.634 13.569 1.00 79.00 128 LEU A C 1
ATOM 1002 O O . LEU A 1 128 ? -17.136 13.746 14.262 1.00 79.00 128 LEU A O 1
ATOM 1006 N N . LEU A 1 129 ? -14.965 13.221 14.078 1.00 76.62 129 LEU A N 1
ATOM 1007 C CA . LEU A 1 129 ? -14.813 12.813 15.478 1.00 76.62 129 LEU A CA 1
ATOM 1008 C C . LEU A 1 129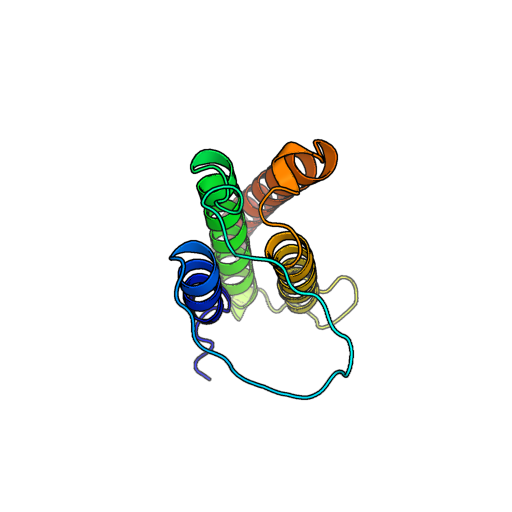 ? -14.895 13.972 16.479 1.00 76.62 129 LEU A C 1
ATOM 1010 O O . LEU A 1 129 ? -15.167 13.725 17.652 1.00 76.62 129 LEU A O 1
ATOM 1014 N N . TYR A 1 130 ? -14.602 15.197 16.029 1.00 76.06 130 TYR A N 1
ATOM 1015 C CA . TYR A 1 130 ? -14.805 16.423 16.808 1.00 76.06 130 TYR A CA 1
ATOM 1016 C C . TYR A 1 130 ? -16.282 16.822 16.901 1.00 76.06 130 TYR A C 1
ATOM 1018 O O . TYR A 1 130 ? -16.647 17.556 17.815 1.00 76.06 130 TYR A O 1
ATOM 1026 N N . PHE A 1 131 ? -17.108 16.393 15.943 1.00 72.06 131 PHE A N 1
ATOM 1027 C CA . PHE A 1 131 ? -18.523 16.758 15.872 1.00 72.06 131 PHE A CA 1
ATOM 1028 C C . PHE A 1 131 ? -19.452 15.698 16.485 1.00 72.06 131 PHE A C 1
ATOM 1030 O O . PHE A 1 131 ? -20.532 16.033 16.968 1.00 72.06 131 PHE A O 1
ATOM 1037 N N . LEU A 1 132 ? -19.033 14.429 16.459 1.00 66.06 132 LEU A N 1
ATOM 1038 C CA . LEU A 1 132 ? -19.637 13.318 17.207 1.00 66.06 132 LEU A CA 1
ATOM 1039 C C . LEU A 1 132 ? -19.186 13.330 18.666 1.00 66.06 132 LEU A C 1
ATOM 1041 O O . LEU A 1 132 ? -19.828 12.634 19.486 1.00 66.06 132 LEU A O 1
#

InterPro domains:
  IPR003153 Adaptor protein Cbl, N-terminal helical [PF02262] (47-125)
  IPR024159 Adaptor protein Cbl, PTB domain [PS51506] (40-132)
  IPR024162 Adaptor protein Cbl [PTHR23007] (40-124)
  IPR036537 Adaptor protein Cbl, N-terminal domain superfamily [G3DSA:1.20.930.20] (39-127)
  IPR036537 Adaptor protein Cbl, N-terminal domain superfamily [SSF47668] (44-125)

Secondary structure (DSSP, 8-state):
-----HHHHHHHHHHHHHTT------------------GGG---HHHHHHHHHHHHHHHHHHHHHT-GGG---S-SS-HHHHHHHHHHHHHHHHHH-TTHHHH-HHHHHHHHHHHHHHHHHHHHHHHHHHH-

Radius of gyration: 17.56 Å; chains: 1; bounding box: 45×45×35 Å